Protein AF-A0A967ZA91-F1 (afdb_monomer_lite)

Foldseek 3Di:
DDPDDPPDDDPPPPPPPPCVVVVVVVVVVVVVVVVVVVPPPPPPPCPCPDP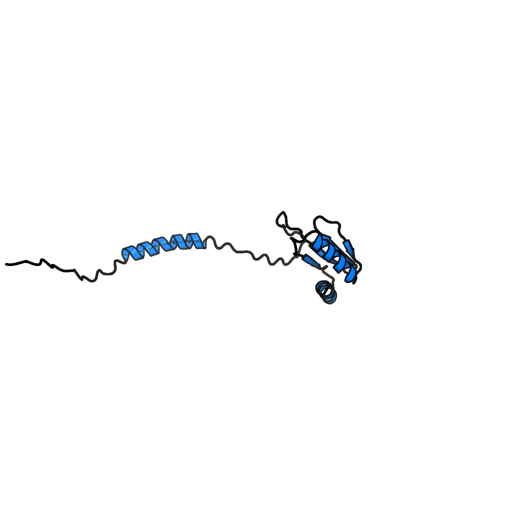DPDDPDDPPAFEWEWEDDPAWIWTDTVVDDIDTGGQPPPVVVVVVVVVVCVVCVPHDHYHYHYDPPDDPVSVVSNVVD

Secondary structure (DSSP, 8-state):
------------------HHHHHHHHHHHHHHHHHHHTT------------SS-----TT---EEEEE-SSEEEEEETTSPPEEEETT-HHHHHHHHHHHHHH-TT---EEEEE-SS--HHHHHHHH--

Structure (mmCIF, N/CA/C/O backbone):
data_AF-A0A967ZA91-F1
#
_entry.id   AF-A0A967ZA91-F1
#
loop_
_atom_site.group_PDB
_atom_site.id
_atom_site.type_symbol
_atom_site.label_atom_id
_atom_site.label_alt_id
_atom_site.label_comp_id
_atom_site.label_asym_id
_atom_site.label_entity_id
_atom_site.label_seq_id
_atom_site.pdbx_PDB_ins_code
_atom_site.Cartn_x
_atom_site.Cartn_y
_atom_site.Cartn_z
_atom_site.occupancy
_atom_site.B_iso_or_equiv
_atom_site.auth_seq_id
_atom_site.auth_comp_id
_atom_site.auth_asym_id
_atom_site.auth_atom_id
_atom_site.pdbx_PDB_model_num
ATOM 1 N N . MET A 1 1 ? -22.388 -18.566 88.390 1.00 46.59 1 MET A N 1
ATOM 2 C CA . MET A 1 1 ? -23.527 -18.796 87.461 1.00 46.59 1 MET A CA 1
ATOM 3 C C . MET A 1 1 ? -24.259 -17.461 87.330 1.00 46.59 1 MET A C 1
ATOM 5 O O . MET A 1 1 ? -24.525 -16.884 88.360 1.00 46.59 1 MET A O 1
ATOM 9 N N . ARG A 1 2 ? -24.537 -16.827 86.190 1.00 49.22 2 ARG A N 1
ATOM 10 C CA . ARG A 1 2 ? -24.910 -17.277 84.846 1.00 49.22 2 ARG A CA 1
ATOM 11 C C . ARG A 1 2 ? -24.483 -16.190 83.849 1.00 49.22 2 ARG A C 1
ATOM 13 O O . ARG A 1 2 ? -24.884 -15.040 83.978 1.00 49.22 2 ARG A O 1
ATOM 20 N N . ARG A 1 3 ? -23.719 -16.588 82.829 1.00 61.53 3 ARG A N 1
ATOM 21 C CA . ARG A 1 3 ? -23.518 -15.828 81.589 1.00 61.53 3 ARG A CA 1
ATOM 22 C C . ARG A 1 3 ? -24.882 -15.591 80.941 1.00 61.53 3 ARG A C 1
ATOM 24 O O . ARG A 1 3 ? -25.485 -16.548 80.454 1.00 61.53 3 ARG A O 1
ATOM 31 N N . ARG A 1 4 ? -25.364 -14.350 80.905 1.00 59.53 4 ARG A N 1
ATOM 32 C CA . ARG A 1 4 ? -26.539 -14.003 80.101 1.00 59.53 4 ARG A CA 1
ATOM 33 C C . ARG A 1 4 ? -26.048 -13.497 78.750 1.00 59.53 4 ARG A C 1
ATOM 35 O O . ARG A 1 4 ? -25.693 -12.343 78.578 1.00 59.53 4 ARG A O 1
ATOM 42 N N . ARG A 1 5 ? -25.945 -14.451 77.823 1.00 61.69 5 ARG A N 1
ATOM 43 C CA . ARG A 1 5 ? -25.805 -14.227 76.383 1.00 61.69 5 ARG A CA 1
ATOM 44 C C . ARG A 1 5 ? -26.914 -13.281 75.923 1.00 61.69 5 ARG A C 1
ATOM 46 O O . ARG A 1 5 ? -28.039 -13.733 75.732 1.00 61.69 5 ARG A O 1
ATOM 53 N N . GLU A 1 6 ? -26.590 -12.028 75.651 1.00 60.56 6 GLU A N 1
ATOM 54 C CA . GLU A 1 6 ? -27.421 -11.182 74.795 1.00 60.56 6 GLU A CA 1
ATOM 55 C C . GLU A 1 6 ? -27.018 -11.407 73.339 1.00 60.56 6 GLU A C 1
ATOM 57 O O . GLU A 1 6 ? -26.387 -10.600 72.670 1.00 60.56 6 GLU A O 1
ATOM 62 N N . LYS A 1 7 ? -27.392 -12.594 72.852 1.00 60.53 7 LYS A N 1
ATOM 63 C CA . LYS A 1 7 ? -27.662 -12.806 71.434 1.00 60.53 7 LYS A CA 1
ATOM 64 C C . LYS A 1 7 ? -29.046 -12.217 71.171 1.00 60.53 7 LYS A C 1
ATOM 66 O O . LYS A 1 7 ? -30.035 -12.937 71.284 1.00 60.53 7 LYS A O 1
ATOM 71 N N . ARG A 1 8 ? -29.133 -10.930 70.842 1.00 52.97 8 ARG A N 1
ATOM 72 C CA . ARG A 1 8 ? -30.350 -10.371 70.250 1.00 52.97 8 ARG A CA 1
ATOM 73 C C . ARG A 1 8 ? -30.058 -10.099 68.781 1.00 52.97 8 ARG A C 1
ATOM 75 O O . ARG A 1 8 ? -29.339 -9.168 68.455 1.00 52.97 8 ARG A O 1
ATOM 82 N N . ALA A 1 9 ? -30.512 -11.063 67.977 1.00 52.00 9 ALA A N 1
ATOM 83 C CA . ALA A 1 9 ? -30.876 -10.990 66.563 1.00 52.00 9 ALA A CA 1
ATOM 84 C C . ALA A 1 9 ? -30.268 -9.799 65.795 1.00 52.00 9 ALA A C 1
ATOM 86 O O . ALA A 1 9 ? -30.688 -8.667 65.969 1.00 52.00 9 ALA A O 1
ATOM 87 N N . ARG A 1 10 ? -29.300 -9.975 64.890 1.00 51.56 10 ARG A N 1
ATOM 88 C CA . ARG A 1 10 ? -29.527 -10.664 63.606 1.00 51.56 10 ARG A CA 1
ATOM 89 C C . ARG A 1 10 ? -30.998 -10.592 63.151 1.00 51.56 10 ARG A C 1
ATOM 91 O O . ARG A 1 10 ? -31.639 -11.609 62.937 1.00 51.56 10 ARG A O 1
ATOM 98 N N . ASN A 1 11 ? -31.528 -9.375 63.049 1.00 45.84 11 ASN A N 1
ATOM 99 C CA . ASN A 1 11 ? -32.409 -9.023 61.937 1.00 45.84 11 ASN A CA 1
ATOM 100 C C . ASN A 1 11 ? -31.516 -9.190 60.683 1.00 45.84 11 ASN A C 1
ATOM 102 O O . ASN A 1 11 ? -30.540 -8.462 60.587 1.00 45.84 11 ASN A O 1
ATOM 106 N N . THR A 1 12 ? -31.618 -10.129 59.737 1.00 51.03 12 THR A N 1
ATOM 107 C CA . THR A 1 12 ? -32.662 -11.072 59.287 1.00 51.03 12 THR A CA 1
ATOM 108 C C . THR A 1 12 ? -34.056 -10.468 59.189 1.00 51.03 12 THR A C 1
ATOM 110 O O . THR A 1 12 ? -35.070 -11.146 59.277 1.00 51.03 12 THR A O 1
ATOM 113 N N . SER A 1 13 ? -34.102 -9.168 58.948 1.00 46.44 13 SER A N 1
ATOM 114 C CA . SER A 1 13 ? -35.067 -8.643 57.998 1.00 46.44 13 SER A CA 1
ATOM 115 C C . SER A 1 13 ? -34.390 -8.828 56.651 1.00 46.44 13 SER A C 1
ATOM 117 O O . SER A 1 13 ? -33.216 -8.484 56.525 1.00 46.44 13 SER A O 1
ATOM 119 N N . ALA A 1 14 ? -35.072 -9.431 55.685 1.00 50.12 14 ALA A N 1
ATOM 120 C CA . ALA A 1 14 ? -34.719 -9.239 54.293 1.00 50.12 14 ALA A CA 1
ATOM 121 C C . ALA A 1 14 ? -34.586 -7.725 54.100 1.00 50.12 14 ALA A C 1
ATOM 123 O O . ALA A 1 14 ? -35.579 -7.006 54.179 1.00 50.12 14 ALA A O 1
ATOM 124 N N . GLU A 1 15 ? -33.351 -7.238 54.029 1.00 58.22 15 GLU A N 1
ATOM 125 C CA . GLU A 1 15 ? -33.073 -5.868 53.649 1.00 58.22 15 GLU A CA 1
ATOM 126 C C . GLU A 1 15 ? -33.560 -5.835 52.208 1.00 58.22 15 GLU A C 1
ATOM 128 O O . GLU A 1 15 ? -32.910 -6.400 51.327 1.00 58.22 15 GLU A O 1
ATOM 133 N N . GLU A 1 16 ? -34.803 -5.372 52.014 1.00 60.75 16 GLU A N 1
ATOM 134 C CA . GLU A 1 16 ? -35.363 -5.097 50.698 1.00 60.75 16 GLU A CA 1
ATOM 135 C C . GLU A 1 16 ? -34.248 -4.400 49.949 1.00 60.75 16 GLU A C 1
ATOM 137 O O . GLU A 1 16 ? -33.793 -3.342 50.394 1.00 60.75 16 GLU A O 1
ATOM 142 N N . LEU A 1 17 ? -33.705 -5.093 48.942 1.00 65.25 17 LEU A N 1
ATOM 143 C CA . LEU A 1 17 ? -32.469 -4.706 48.287 1.00 65.25 17 LEU A CA 1
ATOM 144 C C . LEU A 1 17 ? -32.598 -3.216 47.995 1.00 65.25 17 LEU A C 1
ATOM 146 O O . LEU A 1 17 ? -33.504 -2.835 47.254 1.00 65.25 17 LEU A O 1
ATOM 150 N N . ASN A 1 18 ? -31.805 -2.371 48.662 1.00 70.69 18 ASN A N 1
ATOM 151 C CA . ASN A 1 18 ? -32.008 -0.934 48.564 1.00 70.69 18 ASN A CA 1
ATOM 152 C C . ASN A 1 18 ? -31.622 -0.547 47.135 1.00 70.69 18 ASN A C 1
ATOM 154 O O . ASN A 1 18 ? -30.446 -0.396 46.806 1.00 70.69 18 ASN A O 1
ATOM 158 N N . VAL A 1 19 ? -32.624 -0.487 46.258 1.00 76.50 19 VAL A N 1
ATOM 159 C CA . VAL A 1 19 ? -32.449 -0.222 44.829 1.00 76.50 19 VAL A CA 1
ATOM 160 C C . VAL A 1 19 ? -32.113 1.240 44.579 1.00 76.50 19 VAL A C 1
ATOM 162 O O . VAL A 1 19 ? -31.704 1.576 43.477 1.00 76.50 19 VAL A O 1
ATOM 165 N N . THR A 1 20 ? -32.211 2.107 45.589 1.00 85.88 20 THR A N 1
ATOM 166 C CA . THR A 1 20 ? -31.859 3.529 45.487 1.00 85.88 20 THR A CA 1
ATOM 167 C C . THR A 1 20 ? -30.388 3.724 45.073 1.00 85.88 20 THR A C 1
ATOM 169 O O . THR A 1 20 ? -30.144 4.415 44.086 1.00 85.88 20 THR A O 1
ATOM 172 N N . PRO A 1 21 ? -29.393 3.068 45.713 1.00 84.44 21 PRO A N 1
ATOM 173 C CA . PRO A 1 21 ? -28.019 3.004 45.206 1.00 84.44 21 PRO A CA 1
ATOM 174 C C . PRO A 1 21 ? -27.885 2.532 43.751 1.00 84.44 21 PRO A C 1
ATOM 176 O O . PRO A 1 21 ? -27.104 3.101 42.992 1.00 84.44 21 PRO A O 1
ATOM 179 N N . LEU A 1 22 ? -28.647 1.510 43.350 1.00 84.88 22 LEU A N 1
ATOM 180 C CA . LEU A 1 22 ? -28.598 0.945 41.995 1.00 84.88 22 LEU A CA 1
ATOM 181 C C . LEU A 1 22 ? -29.211 1.898 40.959 1.00 84.88 22 LEU A C 1
ATOM 183 O O . LEU A 1 22 ? -28.666 2.078 39.875 1.00 84.88 22 LEU A O 1
ATOM 187 N N . MET A 1 23 ? -30.307 2.563 41.314 1.00 90.31 23 MET A N 1
ATOM 188 C CA . MET A 1 23 ? -30.942 3.606 40.516 1.00 90.31 23 MET A CA 1
ATOM 189 C C . MET A 1 23 ? -29.989 4.787 40.314 1.00 90.31 23 MET A C 1
ATOM 191 O O . MET A 1 23 ? -29.820 5.249 39.188 1.00 90.31 23 MET A O 1
ATOM 195 N N . ASN A 1 24 ? -29.308 5.225 41.377 1.00 87.75 24 ASN A N 1
ATOM 196 C CA . ASN A 1 24 ? -28.302 6.286 41.298 1.00 87.75 24 ASN A CA 1
ATOM 197 C C . ASN A 1 24 ? -27.140 5.892 40.378 1.00 87.75 24 ASN A C 1
ATOM 199 O O . ASN A 1 24 ? -26.641 6.728 39.625 1.00 87.75 24 ASN A O 1
ATOM 203 N N . LEU A 1 25 ? -26.743 4.616 40.394 1.00 90.75 25 LEU A N 1
ATOM 204 C CA . LEU A 1 25 ? -25.729 4.095 39.485 1.00 90.75 25 LEU A CA 1
ATOM 205 C C . LEU A 1 25 ? -26.203 4.145 38.024 1.00 90.75 25 LEU A C 1
ATOM 207 O O . LEU A 1 25 ? -25.463 4.632 37.175 1.00 90.75 25 LEU A O 1
ATOM 211 N N . PHE A 1 26 ? -27.437 3.732 37.713 1.00 92.62 26 PHE A N 1
ATOM 212 C CA . PHE A 1 26 ? -27.972 3.836 36.348 1.00 92.62 26 PHE A CA 1
ATOM 213 C C . PHE A 1 26 ? -28.074 5.284 35.859 1.00 92.62 26 PHE A C 1
ATOM 215 O O . PHE A 1 26 ? -27.676 5.576 34.732 1.00 92.62 26 PHE A O 1
ATOM 222 N N . VAL A 1 27 ? -28.535 6.203 36.712 1.00 91.62 27 VAL A N 1
ATOM 223 C CA . VAL A 1 27 ? -28.606 7.639 36.393 1.00 91.62 27 VAL A CA 1
ATOM 224 C C . VAL A 1 27 ? -27.216 8.229 36.136 1.00 91.62 27 VAL A C 1
ATOM 226 O O . VAL A 1 27 ? -27.084 9.092 35.276 1.00 91.62 27 VAL A O 1
ATOM 229 N N . ALA A 1 28 ? -26.173 7.744 36.817 1.00 92.06 28 ALA A N 1
ATOM 230 C CA . ALA A 1 28 ? -24.788 8.146 36.564 1.00 92.06 28 ALA A CA 1
ATOM 231 C C . ALA A 1 28 ? -24.189 7.508 35.293 1.00 92.06 28 ALA A C 1
ATOM 233 O O . ALA A 1 28 ? -23.359 8.126 34.626 1.00 92.06 28 ALA A O 1
ATOM 234 N N . ILE A 1 29 ? -24.618 6.294 34.929 1.00 93.31 29 ILE A N 1
ATOM 235 C CA . ILE A 1 29 ? -24.136 5.576 33.738 1.00 93.31 29 ILE A CA 1
ATOM 236 C C . ILE A 1 29 ? -24.659 6.209 32.442 1.00 93.31 29 ILE A C 1
ATOM 238 O O . ILE A 1 29 ? -23.908 6.290 31.477 1.00 93.31 29 ILE A O 1
ATOM 242 N N . VAL A 1 30 ? -25.905 6.691 32.396 1.00 92.06 30 VAL A N 1
ATOM 243 C CA . VAL A 1 30 ? -26.482 7.309 31.182 1.00 92.06 30 VAL A CA 1
ATOM 244 C C . VAL A 1 30 ? -25.628 8.465 30.625 1.00 92.06 30 VAL A C 1
ATOM 246 O O . VAL A 1 30 ? -25.241 8.386 29.460 1.00 92.06 30 VAL A O 1
ATOM 249 N N . PRO A 1 31 ? -25.268 9.512 31.393 1.00 90.75 31 PRO A N 1
ATOM 250 C CA . PRO A 1 31 ? -24.418 10.589 30.886 1.00 90.75 31 PRO A CA 1
ATOM 251 C C . PRO A 1 31 ? -22.985 10.125 30.592 1.00 90.75 31 PRO A C 1
ATOM 253 O O . PRO A 1 31 ? -22.365 10.657 29.676 1.00 90.75 31 PRO A O 1
ATOM 256 N N . LEU A 1 32 ? -22.469 9.114 31.304 1.00 89.75 32 LEU A N 1
ATOM 257 C CA . LEU A 1 32 ? -21.157 8.523 31.019 1.00 89.75 32 LEU A CA 1
ATOM 258 C C . LEU A 1 32 ? -21.141 7.808 29.658 1.00 89.75 32 LEU A C 1
ATOM 260 O O . LEU A 1 32 ? -20.203 7.978 28.884 1.00 89.75 32 LEU A O 1
ATOM 264 N N . LEU A 1 33 ? -22.195 7.044 29.357 1.00 86.94 33 LEU A N 1
ATOM 265 C CA . LEU A 1 33 ? -22.379 6.379 28.068 1.00 86.94 33 LEU A CA 1
ATOM 266 C C . LEU A 1 33 ? -22.605 7.381 26.940 1.00 86.94 33 LEU A C 1
ATOM 268 O O . LEU A 1 33 ? -22.080 7.197 25.850 1.00 86.94 33 LEU A O 1
ATOM 272 N N . LEU A 1 34 ? -23.361 8.452 27.187 1.00 88.00 34 LEU A N 1
ATOM 273 C CA . LEU A 1 34 ? -23.524 9.518 26.201 1.00 88.00 34 LEU A CA 1
ATOM 274 C C . LEU A 1 34 ? -22.190 10.222 25.923 1.00 88.00 34 LEU A C 1
ATOM 276 O O . LEU A 1 34 ? -21.875 10.474 24.764 1.00 88.00 34 LEU A O 1
ATOM 280 N N . LEU A 1 35 ? -21.372 10.474 26.950 1.00 86.19 35 LEU A N 1
ATOM 281 C CA . LEU A 1 35 ? -20.046 11.070 26.781 1.00 86.19 35 LEU A CA 1
ATOM 282 C C . LEU A 1 35 ? -19.092 10.157 25.994 1.00 86.19 35 LEU A C 1
ATOM 284 O O . LEU A 1 35 ? -18.319 10.662 25.184 1.00 86.19 35 LEU A O 1
ATOM 288 N N . SER A 1 36 ? -19.151 8.833 26.187 1.00 80.88 36 SER A N 1
ATOM 289 C CA . SER A 1 36 ? -18.333 7.888 25.412 1.00 80.88 36 SER A CA 1
ATOM 290 C C . SER A 1 36 ? -18.854 7.674 23.988 1.00 80.88 36 SER A C 1
ATOM 292 O O . SER A 1 36 ? -18.056 7.558 23.061 1.00 80.88 36 SER A O 1
ATOM 294 N N . ALA A 1 37 ? -20.174 7.684 23.785 1.00 75.31 37 ALA A N 1
ATOM 295 C CA . ALA A 1 37 ? -20.799 7.537 22.471 1.00 75.31 37 ALA A CA 1
ATOM 296 C C . ALA A 1 37 ? -20.574 8.753 21.558 1.00 75.31 37 ALA A C 1
ATOM 298 O O . ALA A 1 37 ? -20.493 8.596 20.341 1.00 75.31 37 ALA A O 1
ATOM 299 N N . VAL A 1 38 ? -20.424 9.958 22.122 1.00 71.62 38 VAL A N 1
ATOM 300 C CA . VAL A 1 38 ? -20.068 11.172 21.359 1.00 71.62 38 VAL A CA 1
ATOM 301 C C . VAL A 1 38 ? -18.696 11.043 20.677 1.00 71.62 38 VAL A C 1
ATOM 303 O O . VAL A 1 38 ? -18.440 11.725 19.688 1.00 71.62 38 VAL A O 1
ATOM 306 N N . PHE A 1 39 ? -17.849 10.110 21.121 1.00 56.59 39 PHE A N 1
ATOM 307 C CA . PHE A 1 39 ? -16.590 9.767 20.463 1.00 56.59 39 PHE A CA 1
ATOM 308 C C . PHE A 1 39 ? -16.650 8.404 19.763 1.00 56.59 39 PHE A C 1
ATOM 310 O O . PHE A 1 39 ? -15.758 7.574 19.929 1.00 56.59 39 PHE A O 1
ATOM 317 N N . VAL A 1 40 ? -17.643 8.166 18.900 1.00 61.62 40 VAL A N 1
ATOM 318 C CA . VAL A 1 40 ? -17.384 7.273 17.761 1.00 61.62 40 VAL A CA 1
ATOM 319 C C . VAL A 1 40 ? -16.454 8.044 16.832 1.00 61.62 40 VAL A C 1
ATOM 321 O O . VAL A 1 40 ? -16.895 8.759 15.934 1.00 61.62 40 VAL A O 1
ATOM 324 N N . SER A 1 41 ? -15.143 7.939 17.064 1.00 57.00 41 SER A N 1
ATOM 325 C CA . SER A 1 41 ? -14.200 8.258 16.003 1.00 57.00 41 SER A CA 1
ATOM 326 C C . SER A 1 41 ? -14.493 7.255 14.897 1.00 57.00 41 SER A C 1
ATOM 328 O O . SER A 1 41 ? -14.199 6.066 15.042 1.00 57.00 41 SER A O 1
ATOM 330 N N . VAL A 1 42 ? -15.127 7.713 13.822 1.00 62.19 42 VAL A N 1
ATOM 331 C CA . VAL A 1 42 ? -15.119 6.989 12.559 1.00 62.19 42 VAL A CA 1
ATOM 332 C C . VAL A 1 42 ? -13.643 6.814 12.227 1.00 62.19 42 VAL A C 1
ATOM 334 O O . VAL A 1 42 ? -12.975 7.760 11.814 1.00 62.19 42 VAL A O 1
ATOM 337 N N . ALA A 1 43 ? -13.096 5.632 12.502 1.00 58.84 43 ALA A N 1
ATOM 338 C CA . ALA A 1 43 ? -11.858 5.222 11.880 1.00 58.84 43 ALA A CA 1
ATOM 339 C C . ALA A 1 43 ? -12.195 5.122 10.391 1.00 58.84 43 ALA A C 1
ATOM 341 O O . ALA A 1 43 ? -12.720 4.106 9.938 1.00 58.84 43 ALA A O 1
ATOM 342 N N . SER A 1 44 ? -11.998 6.226 9.663 1.00 50.44 44 SER A N 1
ATOM 343 C CA . SER A 1 44 ? -11.973 6.204 8.208 1.00 50.44 44 SER A CA 1
ATOM 344 C C . SER A 1 44 ? -10.825 5.279 7.852 1.00 50.44 44 SER A C 1
ATOM 346 O O . SER A 1 44 ? -9.654 5.622 8.012 1.00 50.44 44 SER A O 1
ATOM 348 N N . ILE A 1 45 ? -11.156 4.053 7.468 1.00 57.06 45 ILE A N 1
ATOM 349 C CA . ILE A 1 45 ? -10.260 3.292 6.621 1.00 57.06 45 ILE A CA 1
ATOM 350 C C . ILE A 1 45 ? -10.367 4.02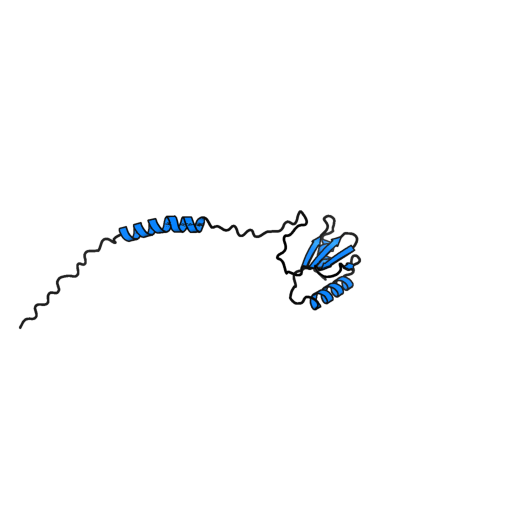3 5.290 1.00 57.06 45 ILE A C 1
ATOM 352 O O . ILE A 1 45 ? -11.353 3.846 4.575 1.00 57.06 45 ILE A O 1
ATOM 356 N N . ASP A 1 46 ? -9.405 4.905 5.016 1.00 50.97 46 ASP A N 1
ATOM 357 C CA . ASP A 1 46 ? -9.254 5.529 3.706 1.00 50.97 46 ASP A CA 1
ATOM 358 C C . ASP A 1 46 ? -8.939 4.413 2.711 1.00 50.97 46 ASP A C 1
ATOM 360 O O . ASP A 1 46 ? -7.788 4.061 2.450 1.00 50.97 46 ASP A O 1
ATOM 364 N N . LEU A 1 47 ? 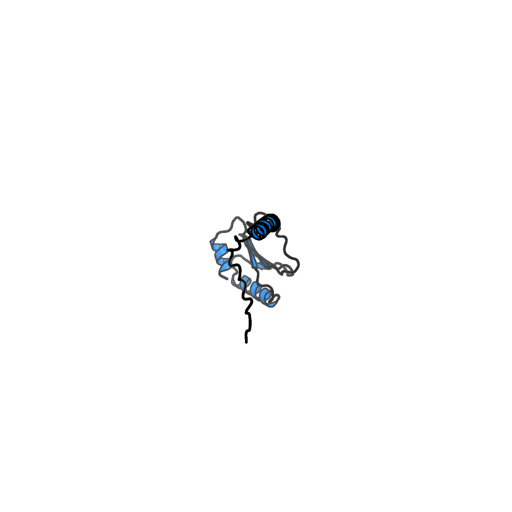-9.996 3.805 2.180 1.00 53.62 47 LEU A N 1
ATOM 365 C CA . LEU A 1 47 ? -9.925 3.037 0.958 1.00 53.62 47 LEU A CA 1
ATOM 366 C C . LEU A 1 47 ? -9.713 4.084 -0.132 1.00 53.62 47 LEU A C 1
ATOM 368 O O . LEU A 1 47 ? -10.660 4.687 -0.634 1.00 53.62 47 LEU A O 1
ATOM 372 N N . ALA A 1 48 ? -8.443 4.388 -0.399 1.00 48.41 48 ALA A N 1
ATOM 373 C CA . ALA A 1 48 ? -8.040 5.289 -1.460 1.00 48.41 48 ALA A CA 1
ATOM 374 C C . ALA A 1 48 ? -8.449 4.674 -2.804 1.00 48.41 48 ALA A C 1
ATOM 376 O O . ALA A 1 48 ? -7.659 4.037 -3.495 1.00 48.41 48 ALA A O 1
ATOM 377 N N . THR A 1 49 ? -9.709 4.864 -3.185 1.00 46.81 49 THR A N 1
ATOM 378 C CA . THR A 1 49 ? -10.118 4.860 -4.585 1.00 46.81 49 THR A CA 1
ATOM 379 C C . THR A 1 49 ? -9.466 6.096 -5.188 1.00 46.81 49 THR A C 1
ATOM 381 O O . THR A 1 49 ? -9.983 7.207 -5.086 1.00 46.81 49 THR A O 1
ATOM 384 N N . ALA A 1 50 ? -8.243 5.915 -5.684 1.00 40.44 50 ALA A N 1
ATOM 385 C CA . ALA A 1 50 ? -7.413 6.964 -6.246 1.00 40.44 50 ALA A CA 1
ATOM 386 C C . ALA A 1 50 ? -7.994 7.435 -7.586 1.00 40.44 50 ALA A C 1
ATOM 388 O O . ALA A 1 50 ? -7.505 7.101 -8.656 1.00 40.44 50 ALA A O 1
ATOM 389 N N . THR A 1 51 ? -9.041 8.247 -7.521 1.00 46.34 51 THR A N 1
ATOM 390 C CA . THR A 1 51 ? -9.272 9.289 -8.516 1.00 46.34 51 THR A CA 1
ATOM 391 C C .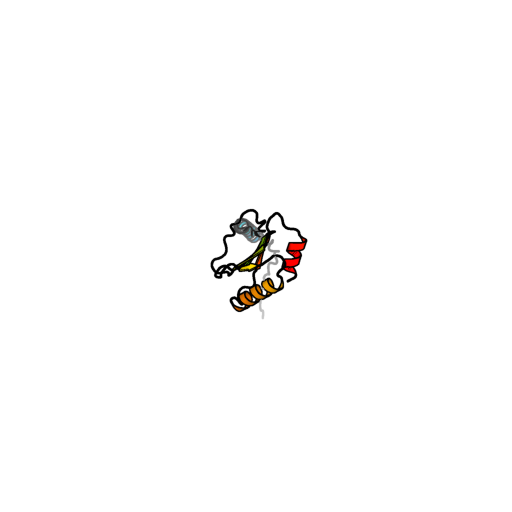 THR A 1 51 ? -8.667 10.560 -7.952 1.00 46.34 51 THR A C 1
ATOM 393 O O . THR A 1 51 ? -9.152 11.085 -6.952 1.00 46.34 51 THR A O 1
ATOM 396 N N . SER A 1 52 ? -7.652 11.076 -8.638 1.00 42.66 52 SER A N 1
ATOM 397 C CA . SER A 1 52 ? -6.930 12.325 -8.360 1.00 42.66 52 SER A CA 1
ATOM 398 C C . SER A 1 52 ? -5.718 12.182 -7.440 1.00 42.66 52 SER A C 1
ATOM 400 O O . SER A 1 52 ? -5.800 11.997 -6.230 1.00 42.66 52 SER A O 1
ATOM 402 N N . SER A 1 53 ? -4.575 12.323 -8.091 1.00 49.69 53 SER A N 1
ATOM 403 C CA . SER A 1 53 ? -3.220 12.503 -7.599 1.00 49.69 53 SER A CA 1
ATOM 404 C C . SER A 1 53 ? -3.083 13.582 -6.513 1.00 49.69 53 SER A C 1
ATOM 406 O O . SER A 1 53 ? -2.636 14.679 -6.816 1.00 49.69 53 SER A O 1
ATOM 408 N N . ASP A 1 54 ? -3.422 13.297 -5.257 1.00 50.62 54 ASP A N 1
ATOM 409 C CA . ASP A 1 54 ? -2.792 13.956 -4.101 1.00 50.62 54 ASP A CA 1
ATOM 410 C C . ASP A 1 54 ? -3.062 13.159 -2.816 1.00 50.62 54 ASP A C 1
ATOM 412 O O . ASP A 1 54 ? -4.106 13.288 -2.178 1.00 50.62 54 ASP A O 1
ATOM 416 N N . VAL A 1 55 ? -2.129 12.283 -2.440 1.00 48.12 55 VAL A N 1
ATOM 417 C CA . VAL A 1 55 ? -2.156 11.613 -1.133 1.00 48.12 55 VAL A CA 1
ATOM 418 C C . VAL A 1 55 ? -1.332 12.463 -0.162 1.00 48.12 55 VAL A C 1
ATOM 420 O O . VAL A 1 55 ? -0.127 12.625 -0.391 1.00 48.12 55 VAL A O 1
ATOM 423 N N . PRO A 1 56 ? -1.894 12.959 0.960 1.00 41.03 56 PRO A N 1
ATOM 424 C CA . PRO A 1 56 ? -1.105 13.617 1.992 1.00 41.03 56 PRO A CA 1
ATOM 425 C C . PRO A 1 56 ? -0.269 12.559 2.727 1.00 41.03 56 PRO A C 1
ATOM 427 O O . PRO A 1 56 ? -0.704 11.939 3.696 1.00 41.03 56 PRO A O 1
ATOM 430 N N . GLN A 1 57 ? 0.949 12.308 2.246 1.00 48.06 57 GLN A N 1
ATOM 431 C CA . GLN A 1 57 ? 1.851 11.338 2.864 1.00 48.06 57 GLN A CA 1
ATOM 432 C C . GLN A 1 57 ? 2.434 11.869 4.180 1.00 48.06 57 GLN A C 1
ATOM 434 O O . GLN A 1 57 ? 2.951 12.988 4.265 1.00 48.06 57 GLN A O 1
ATOM 439 N N . LYS A 1 58 ? 2.401 11.012 5.209 1.00 43.00 58 LYS A N 1
ATOM 440 C CA . LYS A 1 58 ? 3.131 11.176 6.473 1.00 43.00 58 LYS A CA 1
ATOM 441 C C . LYS A 1 58 ? 4.589 11.558 6.179 1.00 43.00 58 LYS A C 1
ATOM 443 O O . LYS A 1 58 ? 5.312 10.816 5.516 1.00 43.00 58 LYS A O 1
ATOM 448 N N . ARG A 1 59 ? 5.020 12.720 6.686 1.00 37.72 59 ARG A N 1
ATOM 449 C CA . ARG A 1 59 ? 6.407 13.210 6.595 1.00 37.72 59 ARG A CA 1
ATOM 450 C C . ARG A 1 59 ? 7.371 12.138 7.119 1.00 37.72 59 ARG A C 1
ATOM 452 O O . ARG A 1 59 ? 7.354 11.850 8.311 1.00 37.72 59 ARG A O 1
ATOM 459 N N . GLY A 1 60 ? 8.187 11.576 6.226 1.00 49.09 60 GLY A N 1
ATOM 460 C CA . GLY A 1 60 ? 9.293 10.674 6.567 1.00 49.09 60 GLY A CA 1
ATOM 461 C C . GLY A 1 60 ? 9.207 9.242 6.032 1.00 49.09 60 GLY A C 1
ATOM 462 O O . GLY A 1 60 ? 10.102 8.464 6.328 1.00 49.09 60 GLY A O 1
ATOM 463 N N . GLN A 1 61 ? 8.181 8.864 5.262 1.00 54.75 61 GLN A N 1
ATOM 464 C CA . GLN A 1 61 ? 8.163 7.554 4.596 1.00 54.75 61 GLN A CA 1
ATOM 465 C C . GLN A 1 61 ? 8.748 7.667 3.186 1.00 54.75 61 GLN A C 1
ATOM 467 O O . GLN A 1 61 ? 8.215 8.399 2.350 1.00 54.75 61 GLN A O 1
ATOM 472 N N . PHE A 1 62 ? 9.847 6.952 2.932 1.00 57.56 62 PHE A N 1
ATOM 473 C CA . PHE A 1 62 ? 10.287 6.662 1.571 1.00 57.56 62 PHE A CA 1
ATOM 474 C C . PHE A 1 62 ? 9.155 5.915 0.860 1.00 57.56 62 PHE A C 1
ATOM 476 O O . PHE A 1 62 ? 8.635 4.921 1.370 1.00 57.56 62 PHE A O 1
ATOM 483 N N . SER A 1 63 ? 8.733 6.447 -0.281 1.00 64.44 63 SER A N 1
ATOM 484 C CA . SER A 1 63 ? 7.644 5.903 -1.081 1.00 64.44 63 SER A CA 1
ATOM 485 C C . SER A 1 63 ? 8.184 5.656 -2.472 1.00 64.44 63 SER A C 1
ATOM 487 O O . SER A 1 63 ? 8.574 6.604 -3.158 1.00 64.44 63 SER A O 1
ATOM 489 N N . LEU A 1 64 ? 8.201 4.388 -2.868 1.00 72.56 64 LEU A N 1
ATOM 490 C CA . LEU A 1 64 ? 8.486 3.986 -4.232 1.00 72.56 64 LEU A CA 1
ATOM 491 C C . LEU A 1 64 ? 7.175 3.973 -5.012 1.00 72.56 64 LEU A C 1
ATOM 493 O O . LEU A 1 64 ? 6.222 3.342 -4.563 1.00 72.56 64 LEU A O 1
ATOM 497 N N . ALA A 1 65 ? 7.104 4.675 -6.137 1.00 78.50 65 ALA A N 1
ATOM 498 C CA . ALA A 1 65 ? 5.956 4.664 -7.030 1.00 78.50 65 ALA A CA 1
ATOM 499 C C . ALA A 1 65 ? 6.362 4.093 -8.392 1.00 78.50 65 ALA A C 1
ATOM 501 O O . ALA A 1 65 ? 7.221 4.648 -9.069 1.00 78.50 65 ALA A O 1
ATOM 502 N N . LEU A 1 66 ? 5.743 2.988 -8.798 1.00 79.88 66 LEU A N 1
ATOM 503 C CA . LEU A 1 66 ? 5.920 2.392 -10.116 1.00 79.88 66 LEU A CA 1
ATOM 504 C C . LEU A 1 66 ? 4.750 2.806 -11.000 1.00 79.88 66 LEU A C 1
ATOM 506 O O . LEU A 1 66 ? 3.621 2.382 -10.764 1.00 79.88 66 LEU A O 1
ATOM 510 N N . ARG A 1 67 ? 5.003 3.645 -12.001 1.00 79.75 67 ARG A N 1
ATOM 511 C CA . ARG A 1 67 ? 3.990 4.093 -12.950 1.00 79.75 67 ARG A CA 1
ATOM 512 C C . ARG A 1 67 ? 4.043 3.268 -14.225 1.00 79.75 67 ARG A C 1
ATOM 514 O O . ARG A 1 67 ? 5.032 3.307 -14.954 1.00 79.75 67 ARG A O 1
ATOM 521 N N . VAL A 1 68 ? 2.948 2.582 -14.519 1.00 79.75 68 VAL A N 1
ATOM 522 C CA . VAL A 1 68 ? 2.795 1.752 -15.715 1.00 79.75 68 VAL A CA 1
ATOM 523 C C . VAL A 1 68 ? 2.045 2.557 -16.772 1.00 79.75 68 VAL A C 1
ATOM 525 O O . VAL A 1 68 ? 0.893 2.937 -16.568 1.00 79.75 68 VAL A O 1
ATOM 528 N N . THR A 1 69 ? 2.720 2.863 -17.880 1.00 78.00 69 THR A N 1
ATOM 529 C CA . THR A 1 69 ? 2.173 3.610 -19.026 1.00 78.00 69 THR A CA 1
ATOM 530 C C . THR A 1 69 ? 2.249 2.728 -20.278 1.00 78.00 69 THR A C 1
ATOM 532 O O . THR A 1 69 ? 3.166 1.910 -20.365 1.00 78.00 69 THR A O 1
ATOM 535 N N . PRO A 1 70 ? 1.376 2.909 -21.290 1.00 71.94 70 PRO A N 1
ATOM 536 C CA . PRO A 1 70 ? 1.409 2.093 -22.508 1.00 71.94 70 PRO A CA 1
ATOM 537 C C . PRO A 1 70 ? 2.749 2.087 -23.255 1.00 71.94 70 PRO A C 1
ATOM 539 O O . PRO A 1 70 ? 3.026 1.145 -23.995 1.00 71.94 70 PRO A O 1
ATOM 542 N N . SER A 1 71 ? 3.568 3.129 -23.076 1.00 74.75 71 SER A N 1
ATOM 543 C CA . SER A 1 71 ? 4.860 3.307 -23.743 1.00 74.75 71 SER A CA 1
ATOM 544 C C . SER A 1 71 ? 6.069 2.824 -22.939 1.00 74.75 71 SER A C 1
ATOM 546 O O . SER A 1 71 ? 7.060 2.436 -23.546 1.00 74.75 71 SER A O 1
ATOM 548 N N . ALA A 1 72 ? 6.028 2.905 -21.607 1.00 78.81 72 ALA A N 1
ATOM 549 C CA . ALA A 1 72 ? 7.186 2.685 -20.740 1.00 78.81 72 ALA A CA 1
ATOM 550 C C . ALA A 1 72 ? 6.765 2.514 -19.273 1.00 78.81 72 ALA A C 1
ATOM 552 O O . ALA A 1 72 ? 5.667 2.920 -18.868 1.00 78.81 72 ALA A O 1
ATOM 553 N N . TRP A 1 73 ? 7.669 1.967 -18.466 1.00 80.38 73 TRP A N 1
ATOM 554 C CA . TRP A 1 73 ? 7.535 1.924 -17.014 1.00 80.38 73 TRP A CA 1
ATOM 555 C C . TRP A 1 73 ? 8.394 3.016 -16.380 1.00 80.38 73 TRP A C 1
ATOM 557 O O . TRP A 1 73 ? 9.535 3.241 -16.781 1.00 80.38 73 TRP A O 1
ATOM 567 N N . TYR A 1 74 ? 7.848 3.704 -15.380 1.00 80.00 74 TYR A N 1
ATOM 568 C CA . TYR A 1 74 ? 8.562 4.748 -14.650 1.00 80.00 74 TYR A CA 1
ATOM 569 C C . TYR A 1 74 ? 8.674 4.364 -13.183 1.00 80.00 74 TYR A C 1
ATOM 571 O O . TYR A 1 74 ? 7.664 4.150 -12.517 1.00 80.00 74 TYR A O 1
ATOM 579 N N . VAL A 1 75 ? 9.896 4.313 -12.671 1.00 81.12 75 VAL A N 1
ATOM 580 C CA . VAL A 1 75 ? 10.173 4.062 -11.258 1.00 81.12 75 VAL A CA 1
ATOM 581 C C . VAL A 1 75 ? 10.517 5.392 -10.599 1.00 81.12 75 VAL A C 1
ATOM 583 O O . VAL A 1 75 ? 11.620 5.910 -10.761 1.00 81.12 75 VAL A O 1
ATOM 586 N N . ASP A 1 76 ? 9.563 5.948 -9.859 1.00 77.31 76 ASP A N 1
ATOM 587 C CA . ASP A 1 76 ? 9.701 7.184 -9.095 1.00 77.31 76 ASP A CA 1
ATOM 588 C C . ASP A 1 76 ? 9.997 6.846 -7.625 1.00 77.31 76 ASP A C 1
ATOM 590 O O . ASP A 1 76 ? 9.106 6.496 -6.850 1.00 77.31 76 ASP A O 1
ATOM 594 N N . ALA A 1 77 ? 11.254 6.969 -7.206 1.00 70.56 77 ALA A N 1
ATOM 595 C CA . ALA A 1 77 ? 11.637 6.868 -5.800 1.00 70.56 77 ALA A CA 1
ATOM 596 C C . ALA A 1 77 ? 11.714 8.274 -5.192 1.00 70.56 77 ALA A C 1
ATOM 598 O O . ALA A 1 77 ? 12.551 9.082 -5.594 1.00 70.56 77 ALA A O 1
ATOM 599 N N . ARG A 1 78 ? 10.861 8.607 -4.210 1.00 67.12 78 ARG A N 1
ATOM 600 C CA . ARG A 1 78 ? 10.939 9.922 -3.543 1.00 67.12 78 ARG A CA 1
ATOM 601 C C . ARG A 1 78 ? 12.285 10.065 -2.814 1.00 67.12 78 ARG A C 1
ATOM 603 O O . ARG A 1 78 ? 12.465 9.495 -1.743 1.00 67.12 78 ARG A O 1
ATOM 610 N N . GLY A 1 79 ? 13.194 10.860 -3.382 1.00 60.41 79 GLY A N 1
ATOM 611 C CA . GLY A 1 79 ? 14.562 11.057 -2.880 1.00 60.41 79 GLY A CA 1
ATOM 612 C C . GLY A 1 79 ? 15.666 10.573 -3.830 1.00 60.41 79 GLY A C 1
ATOM 613 O O . GLY A 1 79 ? 16.819 10.929 -3.610 1.00 60.41 79 GLY A O 1
ATOM 614 N N . SER A 1 80 ? 15.308 9.854 -4.899 1.00 62.75 80 SER A N 1
ATOM 615 C CA . SER A 1 80 ? 16.215 9.380 -5.953 1.00 62.75 80 SER A CA 1
ATOM 616 C C . SER A 1 80 ? 15.716 9.789 -7.343 1.00 62.75 80 SER A C 1
ATOM 618 O O . SER A 1 80 ? 14.609 10.305 -7.503 1.00 62.75 80 SER A O 1
ATOM 620 N N . ALA A 1 81 ? 16.568 9.629 -8.357 1.00 66.94 81 ALA A N 1
ATOM 621 C CA . ALA A 1 81 ? 16.216 9.944 -9.738 1.00 66.94 81 ALA A CA 1
ATOM 622 C C . ALA A 1 81 ? 15.161 8.965 -10.277 1.00 66.94 81 ALA A C 1
ATOM 624 O O . ALA A 1 81 ? 15.255 7.762 -10.036 1.00 66.94 81 ALA A O 1
ATOM 625 N N . SER A 1 82 ? 14.190 9.481 -11.033 1.00 73.12 82 SER A N 1
ATOM 626 C CA . SER A 1 82 ? 13.230 8.651 -11.761 1.00 73.12 82 SER A CA 1
ATOM 627 C C . SER A 1 82 ? 13.953 7.816 -12.817 1.00 73.12 82 SER A C 1
ATOM 629 O O . SER A 1 82 ? 14.681 8.367 -13.647 1.00 73.12 82 SER A O 1
ATOM 631 N N . VAL A 1 83 ? 13.747 6.500 -12.799 1.00 80.00 83 VAL A N 1
ATOM 632 C CA . VAL A 1 83 ? 14.291 5.585 -13.813 1.00 80.00 83 VAL A CA 1
ATOM 633 C C . VAL A 1 83 ? 13.193 5.259 -14.815 1.00 80.00 83 VAL A C 1
ATOM 635 O O . VAL A 1 83 ? 12.083 4.897 -14.426 1.00 80.00 83 VAL A O 1
ATOM 638 N N . VAL A 1 84 ? 13.500 5.412 -16.102 1.00 81.56 84 VAL A N 1
ATOM 639 C CA . VAL A 1 84 ? 12.617 5.008 -17.199 1.00 81.56 84 VAL A CA 1
ATOM 640 C C . VAL A 1 84 ? 13.092 3.654 -17.697 1.00 81.56 84 VAL A C 1
ATOM 642 O O . VAL A 1 84 ? 14.277 3.495 -17.984 1.00 81.56 84 VAL A O 1
ATOM 645 N N . LEU A 1 85 ? 12.171 2.704 -17.783 1.00 80.50 85 LEU A N 1
ATOM 646 C CA . LEU A 1 85 ? 12.406 1.362 -18.293 1.00 80.50 85 LEU A CA 1
ATOM 647 C C . LEU A 1 85 ? 11.530 1.134 -19.521 1.00 80.50 85 LEU A C 1
ATOM 649 O O . LEU A 1 85 ? 10.381 1.593 -19.578 1.00 80.50 85 LEU A O 1
ATOM 653 N N . ASP A 1 86 ? 12.079 0.416 -20.495 1.00 80.00 86 ASP A N 1
ATOM 654 C CA . ASP A 1 86 ? 11.320 -0.008 -21.662 1.00 80.00 86 ASP A CA 1
ATOM 655 C C . ASP A 1 86 ? 10.245 -1.023 -21.254 1.00 80.00 86 ASP A C 1
ATOM 657 O O . ASP A 1 86 ? 10.357 -1.760 -20.271 1.00 80.00 86 ASP A O 1
ATOM 661 N N . LYS A 1 87 ? 9.151 -1.046 -22.014 1.00 70.12 87 LYS A N 1
ATOM 662 C CA . LYS A 1 87 ? 8.021 -1.928 -21.728 1.00 70.12 87 LYS A CA 1
ATOM 663 C C . LYS A 1 87 ? 8.447 -3.396 -21.839 1.00 70.12 87 LYS A C 1
ATOM 665 O O . LYS A 1 87 ? 8.862 -3.836 -22.908 1.00 70.12 87 LYS A O 1
ATOM 670 N N . GLY A 1 88 ? 8.268 -4.156 -20.757 1.00 70.56 88 GLY A N 1
ATOM 671 C CA . GLY A 1 88 ? 8.620 -5.578 -20.703 1.00 70.56 88 GLY A CA 1
ATOM 672 C C . GLY A 1 88 ? 10.065 -5.862 -20.286 1.00 70.56 88 GLY A C 1
ATOM 673 O O . GLY A 1 88 ? 10.469 -7.021 -20.313 1.00 70.56 88 GLY A O 1
ATOM 674 N N . ASP A 1 89 ? 10.829 -4.842 -19.884 1.00 79.12 89 ASP A N 1
ATOM 675 C CA . ASP A 1 89 ? 12.152 -5.018 -19.279 1.00 79.12 89 ASP A CA 1
ATOM 676 C C . ASP A 1 89 ? 12.029 -5.419 -17.798 1.00 79.12 89 ASP A C 1
ATOM 678 O O . ASP A 1 89 ? 12.230 -4.621 -16.878 1.00 79.12 89 ASP A O 1
ATOM 682 N N . SER A 1 90 ? 11.616 -6.668 -17.567 1.00 77.06 90 SER A N 1
ATOM 683 C CA . SER A 1 90 ? 11.476 -7.243 -16.224 1.00 77.06 90 SER A CA 1
ATOM 684 C C . SER A 1 90 ? 12.819 -7.348 -15.500 1.00 77.06 90 SER A C 1
ATOM 686 O O . SER A 1 90 ? 12.887 -7.080 -14.302 1.00 77.06 90 SER A O 1
ATOM 688 N N . ASP A 1 91 ? 13.889 -7.677 -16.226 1.00 81.62 91 ASP A N 1
ATOM 689 C CA . ASP A 1 91 ? 15.234 -7.803 -15.661 1.00 81.62 91 ASP A CA 1
ATOM 690 C C . ASP A 1 91 ? 15.762 -6.436 -15.194 1.00 81.62 91 ASP A C 1
ATOM 692 O O . ASP A 1 91 ? 16.254 -6.307 -14.069 1.00 81.62 91 ASP A O 1
ATOM 696 N N . GLY A 1 92 ? 15.586 -5.389 -16.010 1.00 82.25 92 GLY A N 1
ATOM 697 C CA . GLY A 1 92 ? 15.940 -4.020 -15.637 1.00 82.25 92 GLY A CA 1
ATOM 698 C C . GLY A 1 92 ? 15.092 -3.476 -14.487 1.00 82.25 92 GLY A C 1
ATOM 699 O O . GLY A 1 92 ? 15.604 -2.754 -13.626 1.00 82.25 92 GLY A O 1
ATOM 700 N N . LEU A 1 93 ? 13.811 -3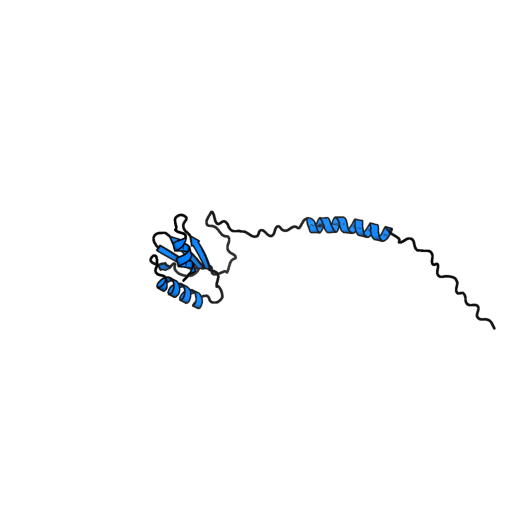.856 -14.407 1.00 79.94 93 LEU A N 1
ATOM 701 C CA . LEU A 1 93 ? 12.963 -3.514 -13.265 1.00 79.94 93 LEU A CA 1
ATOM 702 C C . LEU A 1 93 ? 13.479 -4.157 -11.975 1.00 79.94 93 LEU A C 1
ATOM 704 O O . LEU A 1 93 ? 13.621 -3.456 -10.972 1.00 79.94 93 LEU A O 1
ATOM 708 N N . LEU A 1 94 ? 13.810 -5.448 -12.008 1.00 82.75 94 LEU A N 1
ATOM 709 C CA . LEU A 1 94 ? 14.336 -6.168 -10.852 1.00 82.75 94 LEU A CA 1
ATOM 710 C C . LEU A 1 94 ? 15.656 -5.555 -10.363 1.00 82.75 94 LEU A C 1
ATOM 712 O O . LEU A 1 94 ? 15.805 -5.298 -9.172 1.00 82.75 94 LEU A O 1
ATOM 716 N N . GLU A 1 95 ? 16.579 -5.222 -11.272 1.00 84.81 95 GLU A N 1
ATOM 717 C CA . GLU A 1 95 ? 17.860 -4.595 -10.918 1.00 84.81 95 GLU A CA 1
ATOM 718 C C . GLU A 1 95 ? 17.664 -3.229 -10.235 1.00 84.81 95 GLU A C 1
ATOM 720 O O . GLU A 1 95 ? 18.326 -2.896 -9.243 1.00 84.81 95 GLU A O 1
ATOM 725 N N . VAL A 1 96 ? 16.719 -2.425 -10.732 1.00 82.75 96 VAL A N 1
ATOM 726 C CA . VAL A 1 96 ? 16.375 -1.130 -10.132 1.00 82.75 96 VAL A CA 1
ATOM 727 C C . VAL A 1 96 ? 15.753 -1.319 -8.747 1.00 82.75 96 VAL A C 1
ATOM 729 O O . VAL A 1 96 ? 16.113 -0.586 -7.821 1.00 82.75 96 VAL A O 1
ATOM 732 N N . LEU A 1 97 ? 14.844 -2.285 -8.594 1.00 80.38 97 LEU A N 1
ATOM 733 C CA . LEU A 1 97 ? 14.192 -2.596 -7.323 1.00 80.38 97 LEU A CA 1
ATOM 734 C C . LEU A 1 97 ? 15.185 -3.135 -6.290 1.00 80.38 97 LEU A C 1
ATOM 736 O O . LEU A 1 97 ? 15.152 -2.681 -5.147 1.00 80.38 97 LEU A O 1
ATOM 740 N N . ASP A 1 98 ? 16.106 -4.014 -6.682 1.00 84.62 98 ASP A N 1
ATOM 741 C CA . ASP A 1 98 ? 17.153 -4.555 -5.812 1.00 84.62 98 ASP A CA 1
ATOM 742 C C . ASP A 1 98 ? 18.120 -3.467 -5.345 1.00 84.62 98 ASP A C 1
ATOM 744 O O . ASP A 1 98 ? 18.455 -3.383 -4.160 1.00 84.62 98 ASP A O 1
ATOM 748 N N . ARG A 1 99 ? 18.525 -2.561 -6.239 1.00 83.31 99 ARG A N 1
ATOM 749 C CA . ARG A 1 99 ? 19.339 -1.405 -5.848 1.00 83.31 99 ARG A CA 1
ATOM 750 C C . ARG A 1 99 ? 18.609 -0.532 -4.823 1.00 83.31 99 ARG A C 1
ATOM 752 O O . ARG A 1 99 ? 19.184 -0.192 -3.791 1.00 83.31 99 ARG A O 1
ATOM 759 N N . LEU A 1 100 ? 17.337 -0.213 -5.067 1.00 79.62 100 LEU A N 1
ATOM 760 C CA . LEU A 1 100 ? 16.531 0.607 -4.153 1.00 79.62 100 LEU A CA 1
ATOM 761 C C . LEU A 1 100 ? 16.252 -0.105 -2.820 1.00 79.62 100 LEU A C 1
ATOM 763 O O . LEU A 1 100 ? 16.210 0.543 -1.774 1.00 79.62 100 LEU A O 1
ATOM 767 N N . ARG A 1 101 ? 16.122 -1.436 -2.834 1.00 79.62 101 ARG A N 1
ATOM 768 C CA . ARG A 1 101 ? 16.011 -2.293 -1.646 1.00 79.62 101 ARG A CA 1
ATOM 769 C C . ARG A 1 101 ? 17.249 -2.184 -0.756 1.00 79.62 101 ARG A C 1
ATOM 771 O O . ARG A 1 101 ? 17.112 -2.132 0.465 1.00 79.62 101 ARG A O 1
ATOM 778 N N . VAL A 1 102 ? 18.438 -2.159 -1.361 1.00 82.38 102 VAL A N 1
ATOM 779 C CA . VAL A 1 102 ? 19.720 -2.017 -0.653 1.00 82.38 102 VAL A CA 1
ATOM 780 C C . VAL A 1 102 ? 19.912 -0.596 -0.121 1.00 82.38 102 VAL A C 1
ATOM 782 O O . VAL A 1 102 ? 20.381 -0.429 1.003 1.00 82.38 102 VAL A O 1
ATOM 785 N N . GLU A 1 103 ? 19.534 0.424 -0.895 1.00 78.19 103 GLU A N 1
ATOM 786 C CA . GLU A 1 103 ? 19.641 1.834 -0.491 1.00 78.19 103 GLU A CA 1
ATOM 787 C C . GLU A 1 103 ? 18.664 2.204 0.639 1.00 78.19 103 GLU A C 1
ATOM 789 O O . GLU A 1 103 ? 18.980 3.045 1.484 1.00 78.19 103 GLU A O 1
ATOM 794 N N . HIS A 1 104 ? 17.496 1.555 0.695 1.00 73.62 104 HIS A N 1
ATOM 795 C CA . HIS A 1 104 ? 16.431 1.858 1.654 1.00 73.62 104 HIS A CA 1
ATOM 796 C C . HIS A 1 104 ? 15.849 0.593 2.324 1.00 73.62 104 HIS A C 1
ATOM 798 O O . HIS A 1 104 ? 14.667 0.284 2.146 1.00 73.62 104 HIS A O 1
ATOM 804 N N . PRO A 1 105 ? 16.627 -0.125 3.163 1.00 71.06 105 PRO A N 1
ATOM 805 C CA . PRO A 1 105 ? 16.205 -1.396 3.767 1.00 71.06 105 PRO A CA 1
ATOM 806 C C . PRO A 1 105 ? 15.010 -1.256 4.724 1.00 71.06 105 PRO A C 1
ATOM 808 O O . PRO A 1 105 ? 14.220 -2.188 4.880 1.00 71.06 105 PRO A O 1
ATOM 811 N N . ASP A 1 106 ? 14.845 -0.079 5.329 1.00 67.06 106 ASP A N 1
ATOM 812 C CA . ASP A 1 106 ? 13.792 0.201 6.310 1.00 67.06 106 ASP A CA 1
ATOM 813 C C . ASP A 1 106 ? 12.413 0.470 5.670 1.00 67.06 106 ASP A C 1
ATOM 815 O O . ASP A 1 106 ? 11.404 0.567 6.375 1.00 67.06 106 ASP A O 1
ATOM 819 N N . HIS A 1 107 ? 12.329 0.570 4.335 1.00 67.62 107 HIS A N 1
ATOM 820 C CA . HIS A 1 107 ? 11.108 0.945 3.619 1.00 67.62 107 HIS A CA 1
ATOM 821 C C . HIS A 1 107 ? 10.804 -0.013 2.455 1.00 67.62 107 HIS A C 1
ATOM 823 O O . HIS A 1 107 ? 11.383 0.067 1.381 1.00 67.62 107 HIS A O 1
ATOM 829 N N . THR A 1 108 ? 9.842 -0.920 2.670 1.00 65.19 108 THR A N 1
ATOM 830 C CA . THR A 1 108 ? 9.434 -1.969 1.703 1.00 65.19 108 THR A CA 1
ATOM 831 C C . THR A 1 108 ? 8.135 -1.644 0.951 1.00 65.19 108 THR A C 1
ATOM 833 O O . THR A 1 108 ? 7.656 -2.439 0.151 1.00 65.19 108 THR A O 1
ATOM 836 N N . SER A 1 109 ? 7.506 -0.500 1.214 1.00 67.31 109 SER A N 1
ATOM 837 C CA . SER A 1 109 ? 6.229 -0.155 0.583 1.00 67.31 109 SER A CA 1
ATOM 838 C C . SER A 1 109 ? 6.426 0.362 -0.842 1.00 67.31 109 SER A C 1
ATOM 840 O O . SER A 1 109 ? 7.067 1.398 -1.037 1.00 67.31 109 SER A O 1
ATOM 842 N N . VAL A 1 110 ? 5.807 -0.319 -1.808 1.00 72.62 110 VAL A N 1
ATOM 843 C CA . VAL A 1 110 ? 5.757 0.081 -3.219 1.00 72.62 110 VAL A CA 1
ATOM 844 C C . VAL A 1 110 ? 4.316 0.419 -3.593 1.00 72.62 110 VAL A C 1
ATOM 846 O O . VAL A 1 110 ? 3.396 -0.345 -3.308 1.00 72.62 110 VAL A O 1
ATOM 849 N N . LEU A 1 111 ? 4.116 1.579 -4.211 1.00 78.75 111 LEU A N 1
ATOM 850 C CA . LEU A 1 111 ? 2.851 2.028 -4.772 1.00 78.75 111 LEU A CA 1
ATOM 851 C C . LEU A 1 111 ? 2.869 1.767 -6.278 1.00 78.75 111 LEU A C 1
ATOM 853 O O . LEU A 1 111 ? 3.669 2.360 -6.995 1.00 78.75 111 LEU A O 1
ATOM 857 N N . VAL A 1 112 ? 1.978 0.916 -6.772 1.00 78.81 112 VAL A N 1
ATOM 858 C CA . VAL A 1 112 ? 1.820 0.706 -8.217 1.00 78.81 112 VAL A CA 1
ATOM 859 C C . VAL A 1 112 ? 0.728 1.644 -8.726 1.00 78.81 112 VAL A C 1
ATOM 861 O O . VAL A 1 112 ? -0.405 1.608 -8.250 1.00 78.81 112 VAL A O 1
ATOM 864 N N . VAL A 1 113 ? 1.088 2.519 -9.663 1.00 80.56 113 VAL A N 1
ATOM 865 C CA . VAL A 1 113 ? 0.204 3.499 -10.296 1.00 80.56 113 VAL A CA 1
ATOM 866 C C . VAL A 1 113 ? 0.012 3.108 -11.751 1.00 80.56 113 VAL A C 1
ATOM 868 O O . VAL A 1 113 ? 0.914 3.200 -12.579 1.00 80.56 113 VAL A O 1
ATOM 871 N N . CYS A 1 114 ? -1.198 2.696 -12.071 1.00 77.00 114 CYS A N 1
ATOM 872 C CA . CYS A 1 114 ? -1.574 2.278 -13.406 1.00 77.00 114 CYS A CA 1
ATOM 873 C C . CYS A 1 114 ? -2.183 3.451 -14.178 1.00 77.00 114 CYS A C 1
ATOM 875 O O . CYS A 1 114 ? -3.016 4.174 -13.628 1.00 77.00 114 CYS A O 1
ATOM 877 N N . ALA A 1 115 ? -1.786 3.651 -15.438 1.00 77.88 115 ALA A N 1
ATOM 878 C CA . ALA A 1 115 ? -2.534 4.527 -16.337 1.00 77.88 115 ALA A CA 1
ATOM 879 C C . ALA A 1 115 ? -3.925 3.930 -16.636 1.00 77.88 115 ALA A C 1
ATOM 881 O O . ALA A 1 115 ? -4.131 2.728 -16.501 1.00 77.88 115 ALA A O 1
ATOM 882 N N . GLU A 1 116 ? -4.886 4.771 -17.025 1.00 74.12 116 GLU A N 1
ATOM 883 C CA . GLU A 1 116 ? -6.288 4.363 -17.237 1.00 74.12 116 GLU A CA 1
ATOM 884 C C . GLU A 1 116 ? -6.463 3.383 -18.415 1.00 74.12 116 GLU A C 1
ATOM 886 O O . GLU A 1 116 ? -7.381 2.569 -18.411 1.00 74.12 116 GLU A O 1
ATOM 891 N N . ASP A 1 117 ? -5.549 3.427 -19.388 1.00 79.00 117 ASP A N 1
ATOM 892 C CA . ASP A 1 117 ? -5.588 2.652 -20.634 1.00 79.00 117 ASP A CA 1
ATOM 893 C C . ASP A 1 117 ? -4.496 1.568 -20.665 1.00 79.00 117 ASP A C 1
ATOM 895 O O . ASP A 1 117 ? -3.630 1.559 -21.540 1.00 79.00 117 ASP A O 1
ATOM 899 N N . ILE A 1 118 ? -4.470 0.698 -19.650 1.00 81.44 118 ILE A N 1
ATOM 900 C CA . ILE A 1 118 ? -3.547 -0.446 -19.604 1.00 81.44 118 ILE A CA 1
ATOM 901 C C . ILE A 1 118 ? -4.308 -1.765 -19.539 1.00 81.44 118 ILE A C 1
ATOM 903 O O . ILE A 1 118 ? -5.336 -1.888 -18.867 1.00 81.44 118 ILE A O 1
ATOM 907 N N . GLU A 1 119 ? -3.781 -2.784 -20.213 1.00 81.50 119 GLU A N 1
ATOM 908 C CA . GLU A 1 119 ? -4.344 -4.123 -20.113 1.00 81.50 119 GLU A CA 1
ATOM 909 C C . GLU A 1 119 ? -4.050 -4.745 -18.743 1.00 81.50 119 GLU A C 1
ATOM 911 O O . GLU A 1 119 ? -2.982 -4.571 -18.156 1.00 81.50 119 GLU A O 1
ATOM 916 N N . TYR A 1 120 ? -4.991 -5.546 -18.243 1.00 81.75 120 TYR A N 1
ATOM 917 C CA . TYR A 1 120 ? -4.818 -6.267 -16.980 1.00 81.75 120 TYR A CA 1
ATOM 918 C C . TYR A 1 120 ? -3.604 -7.213 -17.000 1.00 81.75 120 TYR A C 1
ATOM 920 O O . TYR A 1 120 ? -2.935 -7.392 -15.985 1.00 81.75 120 TYR A O 1
ATOM 928 N N . SER A 1 121 ? -3.293 -7.781 -18.167 1.00 78.69 121 SER A N 1
ATOM 929 C CA . SER A 1 121 ? -2.103 -8.602 -18.412 1.00 78.69 121 SER A CA 1
ATOM 930 C C . SER A 1 121 ? -0.806 -7.859 -18.074 1.00 78.69 121 SER A C 1
ATOM 932 O O . SER A 1 121 ? 0.097 -8.449 -17.489 1.00 78.69 121 SER A O 1
ATOM 934 N N . GLU A 1 122 ? -0.731 -6.560 -18.370 1.00 78.81 122 GLU A N 1
ATOM 935 C CA . GLU A 1 122 ? 0.437 -5.722 -18.088 1.00 78.81 122 GLU A CA 1
ATOM 936 C C . GLU A 1 122 ? 0.586 -5.436 -16.593 1.00 78.81 122 GLU A C 1
ATOM 938 O O . GLU A 1 122 ? 1.699 -5.419 -16.075 1.00 78.81 122 GLU A O 1
ATOM 943 N N . VAL A 1 123 ? -0.530 -5.277 -15.875 1.00 79.44 123 VAL A N 1
ATOM 944 C CA . VAL A 1 123 ? -0.515 -5.136 -14.410 1.00 79.44 123 VAL A CA 1
ATOM 945 C C . VAL A 1 123 ? 0.008 -6.406 -13.753 1.00 79.44 123 VAL A C 1
ATOM 947 O O . VAL A 1 123 ? 0.833 -6.338 -12.847 1.00 79.44 123 VAL A O 1
ATOM 950 N N . VAL A 1 124 ? -0.460 -7.568 -14.214 1.00 81.81 124 VAL A N 1
ATOM 951 C CA . VAL A 1 124 ? -0.007 -8.862 -13.693 1.00 81.81 124 VAL A CA 1
ATOM 952 C C . VAL A 1 124 ? 1.471 -9.074 -14.001 1.00 81.81 124 VAL A C 1
ATOM 954 O O . VAL A 1 124 ? 2.211 -9.445 -13.101 1.00 81.81 124 VAL A O 1
ATOM 957 N N . ALA A 1 125 ? 1.913 -8.770 -15.224 1.00 78.19 125 ALA A N 1
ATOM 958 C CA . ALA A 1 125 ? 3.314 -8.899 -15.616 1.00 78.19 125 ALA A CA 1
ATOM 959 C C . ALA A 1 125 ? 4.254 -8.070 -14.731 1.00 78.19 125 ALA A C 1
ATOM 961 O O . ALA A 1 125 ? 5.362 -8.505 -14.465 1.00 78.19 125 ALA A O 1
ATOM 962 N N . VAL A 1 126 ? 3.808 -6.903 -14.259 1.00 80.44 126 VAL A N 1
ATOM 963 C CA . VAL A 1 126 ? 4.566 -6.048 -13.336 1.00 80.44 126 VAL A CA 1
ATOM 964 C C . VAL A 1 126 ? 4.582 -6.593 -11.902 1.00 80.44 126 VAL A C 1
ATOM 966 O O . VAL A 1 126 ? 5.557 -6.390 -11.185 1.00 80.44 126 VAL A O 1
ATOM 969 N N . LEU A 1 127 ? 3.511 -7.261 -11.467 1.00 80.62 127 LEU A N 1
ATOM 970 C CA . LEU A 1 127 ? 3.406 -7.845 -10.124 1.00 80.62 127 LEU A CA 1
ATOM 971 C C . LEU A 1 127 ? 4.097 -9.211 -9.986 1.00 80.62 127 LEU A C 1
ATOM 973 O O . LEU A 1 127 ? 4.316 -9.644 -8.858 1.00 80.62 127 LEU A O 1
ATOM 977 N N . ASP A 1 128 ? 4.374 -9.889 -11.100 1.00 79.81 128 ASP A N 1
ATOM 978 C CA . ASP A 1 128 ? 4.997 -11.222 -11.146 1.00 79.81 128 ASP A CA 1
ATOM 979 C C . ASP A 1 128 ? 6.539 -11.173 -11.204 1.00 79.81 128 ASP A C 1
ATOM 981 O O . ASP A 1 128 ? 7.183 -12.220 -11.162 1.00 79.81 128 ASP A O 1
ATOM 985 N N . VAL A 1 129 ? 7.122 -9.968 -11.312 1.00 70.38 129 VAL A N 1
ATOM 986 C CA . VAL A 1 129 ? 8.581 -9.728 -11.2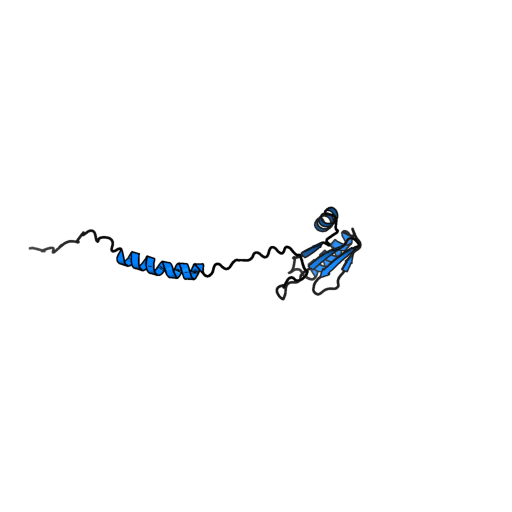89 1.00 70.38 129 VAL A CA 1
ATOM 987 C C . VAL A 1 129 ? 9.156 -9.901 -9.886 1.00 70.38 129 VAL A C 1
ATOM 989 O O . VAL A 1 129 ? 8.535 -9.406 -8.915 1.00 70.38 129 VAL A O 1
#

pLDDT: mean 70.48, std 14.22, range [37.72, 93.31]

Radius of gyration: 34.34 Å; chains: 1; bounding box: 55×33×111 Å

Sequence (129 aa):
MRRRREKRARNTSAEELNVTPLMNLFVAIVPLLLLSAVFVSVASIDLATATSSDVPQKRGQFSLALRVTPSAWYVDARGSASVVLDKGDSDGLLEVLDRLRVEHPDHTSVLVVCAEDIEYSEVVAVLDV